Protein AF-A0A8U0LYK4-F1 (afdb_monomer_lite)

Structure (mmCIF, N/CA/C/O backbone):
data_AF-A0A8U0LYK4-F1
#
_entry.id   AF-A0A8U0LYK4-F1
#
loop_
_atom_site.group_PDB
_atom_site.id
_atom_site.type_symbol
_atom_site.label_atom_id
_atom_site.label_alt_id
_atom_site.label_comp_id
_atom_site.label_asym_id
_atom_site.label_entity_id
_atom_site.label_seq_id
_atom_site.pdbx_PDB_ins_code
_atom_site.Cartn_x
_atom_site.Cartn_y
_atom_site.Cartn_z
_atom_site.occupancy
_atom_site.B_iso_or_equiv
_atom_site.auth_seq_id
_atom_site.auth_comp_id
_atom_site.auth_asym_id
_atom_site.auth_atom_id
_atom_site.pdbx_PDB_model_num
ATOM 1 N N . MET A 1 1 ? 21.278 -31.471 -49.670 1.00 37.44 1 MET A N 1
ATOM 2 C CA . MET A 1 1 ? 22.026 -30.239 -49.343 1.00 37.44 1 MET A CA 1
ATOM 3 C C . MET A 1 1 ? 21.036 -29.183 -48.885 1.00 37.44 1 MET A C 1
ATOM 5 O O . MET A 1 1 ? 20.092 -28.926 -49.608 1.00 37.44 1 MET A O 1
ATOM 9 N N . LYS A 1 2 ? 21.301 -28.643 -47.689 1.00 38.19 2 LYS A N 1
ATOM 10 C CA . LYS A 1 2 ? 20.943 -27.323 -47.140 1.00 38.19 2 LYS A CA 1
ATOM 11 C C . LYS A 1 2 ? 19.471 -26.881 -47.081 1.00 38.19 2 LYS A C 1
ATOM 13 O O . LYS A 1 2 ? 18.884 -26.436 -48.057 1.00 38.19 2 LYS A O 1
ATOM 18 N N . SER A 1 3 ? 18.989 -26.903 -45.838 1.00 45.19 3 SER A N 1
ATOM 19 C CA . SER A 1 3 ? 18.037 -25.981 -45.219 1.00 45.19 3 SER A CA 1
ATOM 20 C C . SER A 1 3 ? 18.342 -24.504 -45.481 1.00 45.19 3 SER A C 1
ATOM 22 O O . SER A 1 3 ? 19.511 -24.125 -45.494 1.00 45.19 3 SER A O 1
ATOM 24 N N . THR A 1 4 ? 17.287 -23.691 -45.485 1.00 40.50 4 THR A N 1
ATOM 25 C CA . THR A 1 4 ? 17.259 -22.305 -44.974 1.00 40.50 4 THR A CA 1
ATOM 26 C C . THR A 1 4 ? 15.825 -22.025 -44.504 1.00 40.50 4 THR A C 1
ATOM 28 O O . THR A 1 4 ? 14.907 -22.003 -45.317 1.00 40.50 4 THR A O 1
ATOM 31 N N . THR A 1 5 ? 15.554 -22.199 -43.206 1.00 43.09 5 THR A N 1
ATOM 32 C CA . THR A 1 5 ? 15.453 -21.136 -42.175 1.00 43.09 5 THR A CA 1
ATOM 33 C C . THR A 1 5 ? 14.237 -20.232 -42.349 1.00 43.09 5 THR A C 1
ATOM 35 O O . THR A 1 5 ? 14.305 -19.184 -42.976 1.00 43.09 5 THR A O 1
ATOM 38 N N . SER A 1 6 ? 13.141 -20.651 -41.713 1.00 46.97 6 SER A N 1
ATOM 39 C CA . SER A 1 6 ? 12.005 -19.809 -41.352 1.00 46.97 6 SER A CA 1
ATOM 40 C C . SER A 1 6 ? 11.965 -19.740 -39.827 1.00 46.97 6 SER A C 1
ATOM 42 O O . SER A 1 6 ? 11.276 -20.526 -39.187 1.00 46.97 6 SER A O 1
ATOM 44 N N . THR A 1 7 ? 12.774 -18.859 -39.249 1.00 48.16 7 THR A N 1
ATOM 45 C CA . THR A 1 7 ? 12.745 -18.508 -37.821 1.00 48.16 7 THR A CA 1
ATOM 46 C C . THR A 1 7 ? 13.331 -17.111 -37.659 1.00 48.16 7 THR A C 1
ATOM 48 O O . THR A 1 7 ? 14.440 -16.958 -37.165 1.00 48.16 7 THR A O 1
ATOM 51 N N . ASP A 1 8 ? 12.569 -16.110 -38.088 1.00 44.31 8 ASP A N 1
ATOM 52 C CA . ASP A 1 8 ? 12.647 -14.748 -37.557 1.00 44.31 8 ASP A CA 1
ATOM 53 C C . ASP A 1 8 ? 11.283 -14.435 -36.927 1.00 44.31 8 ASP A C 1
ATOM 55 O O . ASP A 1 8 ? 10.411 -13.812 -37.521 1.00 44.31 8 ASP A O 1
ATOM 59 N N . LEU A 1 9 ? 11.067 -14.969 -35.722 1.00 45.59 9 LEU A N 1
ATOM 60 C CA . LEU A 1 9 ? 9.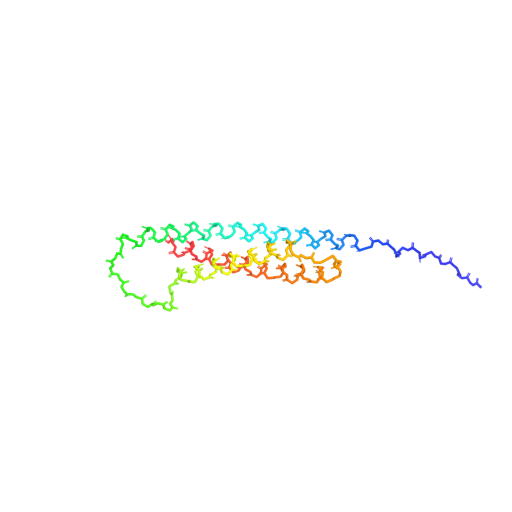987 -14.577 -34.807 1.00 45.59 9 LEU A CA 1
ATOM 61 C C . LEU A 1 9 ? 10.573 -14.369 -33.405 1.00 45.59 9 LEU A C 1
ATOM 63 O O . LEU A 1 9 ? 10.108 -14.925 -32.414 1.00 45.59 9 LEU A O 1
ATOM 67 N N . LEU A 1 10 ? 11.648 -13.587 -33.333 1.00 52.66 10 LEU A N 1
ATOM 68 C CA . LEU A 1 10 ? 12.179 -13.053 -32.084 1.00 52.66 10 LEU A CA 1
ATOM 69 C C . LEU A 1 10 ? 12.354 -11.543 -32.231 1.00 52.66 10 LEU A C 1
ATOM 71 O O . LEU A 1 10 ? 13.454 -11.023 -32.391 1.00 52.66 10 LEU A O 1
ATOM 75 N N . SER A 1 11 ? 11.243 -10.824 -32.172 1.00 47.22 11 SER A N 1
ATOM 76 C CA . SER A 1 11 ? 11.250 -9.434 -31.734 1.00 47.22 11 SER A CA 1
ATOM 77 C C . SER A 1 11 ? 9.873 -9.073 -31.216 1.00 47.22 11 SER A C 1
ATOM 79 O O . SER A 1 11 ? 8.876 -9.417 -31.837 1.00 47.22 11 SER A O 1
ATOM 81 N N . ASP A 1 12 ? 9.878 -8.372 -30.084 1.00 47.53 12 ASP A N 1
ATOM 82 C CA . ASP A 1 12 ? 8.756 -7.649 -29.472 1.00 47.53 12 ASP A CA 1
ATOM 83 C C . ASP A 1 12 ? 8.013 -8.283 -28.278 1.00 47.53 12 ASP A C 1
ATOM 85 O O . ASP A 1 12 ? 6.827 -8.067 -28.059 1.00 47.53 12 ASP A O 1
ATOM 89 N N . ASN A 1 13 ? 8.733 -9.016 -27.420 1.00 52.91 13 ASN A N 1
ATOM 90 C CA . ASN A 1 13 ? 8.191 -9.518 -26.143 1.00 52.91 13 ASN A CA 1
ATOM 91 C C . ASN A 1 13 ? 8.485 -8.598 -24.930 1.00 52.91 13 ASN A C 1
ATOM 93 O O . ASN A 1 13 ? 8.154 -8.931 -23.792 1.00 52.91 13 ASN A O 1
ATOM 97 N N . SER A 1 14 ? 9.136 -7.447 -25.138 1.00 55.84 14 SER A N 1
ATOM 98 C CA . SER A 1 14 ? 9.499 -6.504 -24.065 1.00 55.84 14 SER A CA 1
ATOM 99 C C . SER A 1 14 ? 8.357 -5.547 -23.697 1.00 55.84 14 SER A C 1
ATOM 101 O O . SER A 1 14 ? 8.200 -5.229 -22.517 1.00 55.84 14 SER A O 1
ATOM 103 N N . GLY A 1 15 ? 7.528 -5.141 -24.668 1.00 57.12 15 GLY A N 1
ATOM 104 C CA . GLY A 1 15 ? 6.374 -4.256 -24.447 1.00 57.12 15 GLY A CA 1
ATOM 105 C C . GLY A 1 15 ? 5.292 -4.892 -23.570 1.00 57.12 15 GLY A C 1
ATOM 106 O O . GLY A 1 15 ? 4.877 -4.305 -22.572 1.00 57.12 15 GLY A O 1
ATOM 107 N N . ILE A 1 16 ? 4.938 -6.149 -23.858 1.00 61.72 16 ILE A N 1
ATOM 108 C CA . ILE A 1 16 ? 3.949 -6.929 -23.090 1.00 61.72 16 ILE A CA 1
ATOM 109 C C . ILE A 1 16 ? 4.404 -7.109 -21.629 1.00 61.72 16 ILE A C 1
ATOM 111 O O . ILE A 1 16 ? 3.602 -7.042 -20.696 1.00 61.72 16 ILE A O 1
ATOM 115 N N . GLY A 1 17 ? 5.711 -7.292 -21.408 1.00 74.44 17 GLY A N 1
ATOM 116 C CA . GLY A 1 17 ? 6.285 -7.417 -20.069 1.00 74.44 17 GLY A CA 1
ATOM 117 C C . GLY A 1 17 ? 6.208 -6.123 -19.255 1.00 74.44 17 GLY A C 1
ATOM 118 O O . GLY A 1 17 ? 5.903 -6.170 -18.064 1.00 74.44 17 GLY A O 1
ATOM 119 N N . LEU A 1 18 ? 6.461 -4.970 -19.880 1.00 78.19 18 LEU A N 1
ATOM 120 C CA . LEU A 1 18 ? 6.397 -3.670 -19.211 1.00 78.19 18 LEU A CA 1
ATOM 121 C C . LEU A 1 18 ? 4.958 -3.285 -18.848 1.00 78.19 18 LEU A C 1
ATOM 123 O O . LEU A 1 18 ? 4.708 -2.883 -17.711 1.00 78.19 18 LEU A O 1
ATOM 127 N N . GLU A 1 19 ? 4.017 -3.458 -19.777 1.00 81.25 19 GLU A N 1
ATOM 128 C CA . GLU A 1 19 ? 2.596 -3.186 -19.536 1.00 81.25 19 GLU A CA 1
ATOM 129 C C . GLU A 1 19 ? 2.047 -4.032 -18.385 1.00 81.25 19 GLU A C 1
ATOM 131 O O . GLU A 1 19 ? 1.391 -3.505 -17.486 1.00 81.25 19 GLU A O 1
ATOM 136 N N . ALA A 1 20 ? 2.389 -5.324 -18.341 1.00 81.81 20 ALA A N 1
ATOM 137 C CA . ALA A 1 20 ? 1.991 -6.204 -17.247 1.00 81.81 20 ALA A CA 1
ATOM 138 C C . ALA A 1 20 ? 2.570 -5.759 -15.890 1.00 81.81 20 ALA A C 1
ATOM 140 O O . ALA A 1 20 ? 1.883 -5.822 -14.868 1.00 81.81 20 ALA A O 1
ATOM 141 N N . ILE A 1 21 ? 3.822 -5.287 -15.860 1.00 79.12 21 ILE A N 1
ATOM 142 C CA . ILE A 1 21 ? 4.456 -4.788 -14.631 1.00 79.12 21 ILE A CA 1
ATOM 143 C C . ILE A 1 21 ? 3.773 -3.502 -14.153 1.00 79.12 21 ILE A C 1
ATOM 145 O O . ILE A 1 21 ? 3.483 -3.385 -12.962 1.00 79.12 21 ILE A O 1
ATOM 149 N N . LEU A 1 22 ? 3.486 -2.566 -15.060 1.00 83.12 22 LEU A N 1
ATOM 150 C CA . LEU A 1 22 ? 2.801 -1.312 -14.737 1.00 83.12 22 LEU A CA 1
ATOM 151 C C . LEU A 1 22 ? 1.366 -1.554 -14.264 1.00 83.12 22 LEU A C 1
ATOM 153 O O . LEU A 1 22 ? 0.953 -0.986 -13.254 1.00 83.12 22 LEU A O 1
ATOM 157 N N . ALA A 1 23 ? 0.628 -2.437 -14.939 1.00 84.81 23 ALA A N 1
ATOM 158 C CA . ALA A 1 23 ? -0.726 -2.814 -14.548 1.00 84.81 23 ALA A CA 1
ATOM 159 C C . ALA A 1 23 ? -0.751 -3.446 -13.149 1.00 84.81 23 ALA A C 1
ATOM 161 O O . ALA A 1 23 ? -1.564 -3.065 -12.306 1.00 84.81 23 ALA A O 1
ATOM 162 N N . ASN A 1 24 ? 0.178 -4.366 -12.870 1.00 82.81 24 ASN A N 1
ATOM 163 C CA . ASN A 1 24 ? 0.287 -5.000 -11.559 1.00 82.81 24 ASN A CA 1
ATOM 164 C C . ASN A 1 24 ? 0.681 -3.987 -10.470 1.00 82.81 24 ASN A C 1
ATOM 166 O O . ASN A 1 24 ? 0.111 -3.998 -9.384 1.00 82.81 24 ASN A O 1
ATOM 170 N N . TRP A 1 25 ? 1.603 -3.067 -10.762 1.00 85.38 25 TRP A N 1
ATOM 171 C CA . TRP A 1 25 ? 1.953 -1.992 -9.835 1.00 85.38 25 TRP A CA 1
ATOM 172 C C . TRP A 1 25 ? 0.755 -1.084 -9.518 1.00 85.38 25 TRP A C 1
ATOM 174 O O . TRP A 1 25 ? 0.459 -0.856 -8.345 1.00 85.38 25 TRP A O 1
ATOM 184 N N . MET A 1 26 ? 0.021 -0.628 -10.539 1.00 87.62 26 MET A N 1
ATOM 185 C CA . MET A 1 26 ? -1.178 0.205 -10.374 1.00 87.62 26 MET A CA 1
ATOM 186 C C . MET A 1 26 ? -2.269 -0.499 -9.564 1.00 87.62 26 MET A C 1
ATOM 188 O O . MET A 1 26 ? -2.918 0.120 -8.715 1.00 87.62 26 MET A O 1
ATOM 192 N N . HIS A 1 27 ? -2.463 -1.795 -9.809 1.00 90.50 27 HIS A N 1
ATOM 193 C CA . HIS A 1 27 ? -3.415 -2.612 -9.068 1.00 90.50 27 HIS A CA 1
ATOM 194 C C . HIS A 1 27 ? -3.052 -2.699 -7.579 1.00 90.50 27 HIS A C 1
ATOM 196 O O . HIS A 1 27 ? -3.897 -2.450 -6.714 1.00 90.50 27 HIS A O 1
ATOM 202 N N . GLU A 1 28 ? -1.790 -2.999 -7.270 1.00 87.38 28 GLU A N 1
ATOM 203 C CA . GLU A 1 28 ? -1.318 -3.117 -5.889 1.00 87.38 28 GLU A CA 1
ATOM 204 C C . GLU A 1 28 ? -1.319 -1.765 -5.162 1.00 87.38 28 GLU A C 1
ATOM 206 O O . GLU A 1 28 ? -1.648 -1.709 -3.977 1.00 87.38 28 GLU A O 1
ATOM 211 N N . LEU A 1 29 ? -1.017 -0.666 -5.862 1.00 85.19 29 LEU A N 1
ATOM 212 C CA . LEU A 1 29 ? -1.065 0.689 -5.306 1.00 85.19 29 LEU A CA 1
ATOM 213 C C . LEU A 1 29 ? -2.498 1.107 -4.961 1.00 85.19 29 LEU A C 1
ATOM 215 O O . LEU A 1 29 ? -2.756 1.617 -3.871 1.00 85.19 29 LEU A O 1
ATOM 219 N N . THR A 1 30 ? -3.438 0.845 -5.871 1.00 89.69 30 THR A N 1
ATOM 220 C CA . THR A 1 30 ? -4.863 1.134 -5.660 1.00 89.69 30 THR A CA 1
ATOM 221 C C . THR A 1 30 ? -5.411 0.323 -4.488 1.00 89.69 30 THR A C 1
ATOM 223 O O . THR A 1 30 ? -6.078 0.871 -3.609 1.00 89.69 30 THR A O 1
ATOM 226 N N . SER A 1 31 ? -5.067 -0.966 -4.430 1.00 87.00 31 SER A N 1
ATOM 227 C CA . SER A 1 31 ? -5.426 -1.849 -3.318 1.00 87.00 31 SER A CA 1
ATOM 228 C C . SER A 1 31 ? -4.837 -1.353 -1.994 1.00 87.00 31 SER A C 1
ATOM 230 O O . SER A 1 31 ? -5.527 -1.356 -0.974 1.00 87.00 31 SER A O 1
ATOM 232 N N . LEU A 1 32 ? -3.596 -0.847 -2.005 1.00 83.25 32 LEU A N 1
ATOM 233 C CA . LEU A 1 32 ? -2.958 -0.284 -0.812 1.00 83.25 32 LEU A CA 1
ATOM 234 C C . LEU A 1 32 ? -3.727 0.929 -0.296 1.00 83.25 32 LEU A C 1
ATOM 236 O O . LEU A 1 32 ? -4.004 1.015 0.899 1.00 83.25 32 LEU A O 1
ATOM 240 N N . HIS A 1 33 ? -4.106 1.839 -1.191 1.00 86.00 33 HIS A N 1
ATOM 241 C CA . HIS A 1 33 ? -4.892 3.011 -0.829 1.00 86.00 33 HIS A CA 1
ATOM 242 C C . HIS A 1 33 ? -6.252 2.619 -0.228 1.00 86.00 33 HIS A C 1
ATOM 244 O O . HIS A 1 33 ? -6.612 3.105 0.841 1.00 86.00 33 HIS A O 1
ATOM 250 N N . GLN A 1 34 ? -6.974 1.683 -0.854 1.00 89.62 34 GLN A N 1
ATOM 251 C CA . GLN A 1 34 ? -8.263 1.192 -0.349 1.00 89.62 34 GLN A CA 1
ATOM 252 C C . GLN A 1 34 ? -8.143 0.580 1.051 1.00 89.62 34 GLN A C 1
ATOM 254 O O . GLN A 1 34 ? -8.886 0.946 1.963 1.00 89.62 34 GLN A O 1
ATOM 259 N N . HIS A 1 35 ? -7.175 -0.318 1.246 1.00 86.69 35 HIS A N 1
ATOM 260 C CA . HIS A 1 35 ? -6.925 -0.938 2.543 1.00 86.69 35 HIS A CA 1
ATOM 261 C C . HIS A 1 35 ? -6.522 0.089 3.608 1.00 86.69 35 HIS A C 1
ATOM 263 O O . HIS A 1 35 ? -6.955 -0.016 4.755 1.00 86.69 35 HIS A O 1
ATOM 269 N N . TYR A 1 36 ? -5.724 1.095 3.241 1.00 86.06 36 TYR A N 1
ATOM 270 C CA . TYR A 1 36 ? -5.334 2.177 4.140 1.00 86.06 36 TYR A CA 1
ATOM 271 C C . TYR A 1 36 ? -6.551 2.993 4.593 1.00 86.06 36 TYR A C 1
ATOM 273 O O . TYR A 1 36 ? -6.711 3.236 5.793 1.00 86.06 36 TYR A O 1
ATOM 281 N N . THR A 1 37 ? -7.435 3.375 3.667 1.00 87.06 37 THR A N 1
ATOM 282 C CA . THR A 1 37 ? -8.677 4.093 3.989 1.00 87.06 37 THR A CA 1
ATOM 283 C C . THR A 1 37 ? -9.557 3.267 4.923 1.00 87.06 37 THR A C 1
ATOM 285 O O . THR A 1 37 ? -9.972 3.761 5.970 1.00 87.06 37 THR A O 1
ATOM 288 N N . HIS A 1 38 ? -9.757 1.982 4.621 1.00 86.25 38 HIS A N 1
ATOM 289 C CA . HIS A 1 38 ? -10.574 1.094 5.454 1.00 86.25 38 HIS A CA 1
ATOM 290 C C . HIS A 1 38 ? -9.987 0.932 6.862 1.00 86.25 38 HIS A C 1
ATOM 292 O O . HIS A 1 3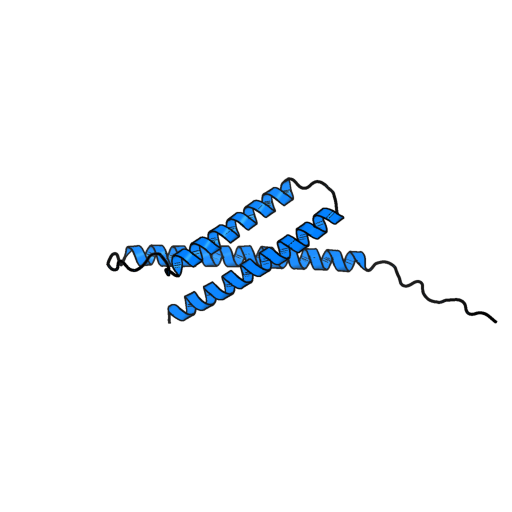8 ? -10.708 1.042 7.855 1.00 86.25 38 HIS A O 1
ATOM 298 N N . LEU A 1 39 ? -8.674 0.704 6.976 1.00 84.50 39 LEU A N 1
ATOM 299 C CA . LEU A 1 39 ? -7.995 0.626 8.273 1.00 84.50 39 LEU A CA 1
ATOM 300 C C . LEU A 1 39 ? -8.162 1.922 9.068 1.00 84.50 39 LEU A C 1
ATOM 302 O O . LEU A 1 39 ? -8.454 1.865 10.260 1.0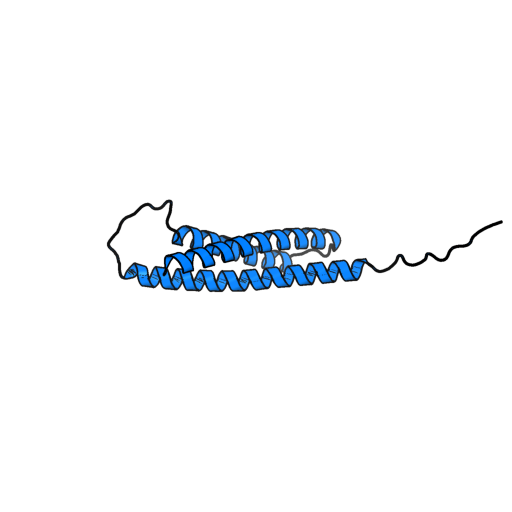0 84.50 39 LEU A O 1
ATOM 306 N N . THR A 1 40 ? -8.031 3.071 8.406 1.00 84.94 40 THR A N 1
ATOM 307 C CA . THR A 1 40 ? -8.223 4.389 9.023 1.00 84.94 40 THR A CA 1
ATOM 308 C C . THR A 1 40 ? -9.626 4.517 9.611 1.00 84.94 40 THR A C 1
ATOM 310 O O . THR A 1 40 ? -9.768 4.838 10.788 1.00 84.94 40 THR A O 1
ATOM 313 N N . GLU A 1 41 ? -10.662 4.186 8.840 1.00 86.50 41 GLU A N 1
ATOM 314 C CA . GLU A 1 41 ? -12.048 4.230 9.313 1.00 86.50 41 GLU A CA 1
ATOM 315 C C . GLU A 1 41 ? -12.304 3.283 10.491 1.00 86.50 41 GLU A C 1
ATOM 317 O O . GLU A 1 41 ? -12.991 3.652 11.444 1.00 86.50 41 GLU A O 1
ATOM 322 N N . GLN A 1 42 ? -11.761 2.064 10.444 1.00 82.19 42 GLN A N 1
ATOM 323 C CA . GLN A 1 42 ? -11.913 1.076 11.517 1.00 82.19 42 GLN A CA 1
ATOM 324 C C . GLN A 1 42 ? -11.237 1.529 12.808 1.00 82.19 42 GLN A C 1
ATOM 326 O O . GLN A 1 42 ? -11.825 1.415 13.884 1.00 82.19 42 GLN A O 1
ATOM 331 N N . ILE A 1 43 ? -10.026 2.078 12.704 1.00 81.31 43 ILE A N 1
ATOM 332 C CA . ILE A 1 43 ? -9.312 2.654 13.843 1.00 81.31 43 ILE A CA 1
ATOM 333 C C . ILE A 1 43 ? -10.130 3.811 14.419 1.00 81.31 43 ILE A C 1
ATOM 335 O O . ILE A 1 43 ? -10.420 3.798 15.610 1.00 81.31 43 ILE A O 1
ATOM 339 N N . SER A 1 44 ? -10.588 4.756 13.592 1.00 81.44 44 SER A N 1
ATOM 340 C CA . SER A 1 44 ? -11.401 5.888 14.051 1.00 81.44 44 SER A CA 1
ATOM 341 C C . SER A 1 44 ? -12.694 5.447 14.744 1.00 81.44 44 SER A C 1
ATOM 343 O O . SER A 1 44 ? -13.009 5.950 15.821 1.00 81.44 44 SER A O 1
ATOM 345 N N . LYS A 1 45 ? -13.423 4.472 14.183 1.00 80.31 45 LYS A N 1
ATOM 346 C CA . LYS A 1 45 ? -14.640 3.911 14.799 1.00 80.31 45 LYS A CA 1
ATOM 347 C C . LYS A 1 45 ? -14.352 3.296 16.170 1.00 80.31 45 LYS A C 1
ATOM 349 O O . LYS A 1 45 ? -15.102 3.539 17.115 1.00 80.31 45 LYS A O 1
ATOM 354 N N . ARG A 1 46 ? -13.264 2.528 16.295 1.00 73.44 46 ARG A N 1
ATOM 355 C CA . ARG A 1 46 ? -12.877 1.874 17.554 1.00 73.44 46 ARG A CA 1
ATOM 356 C C . ARG A 1 46 ? -12.397 2.872 18.598 1.00 73.44 46 ARG A C 1
ATOM 358 O O . ARG A 1 46 ? -12.881 2.806 19.717 1.00 73.44 46 ARG A O 1
ATOM 365 N N . THR A 1 47 ? -11.551 3.834 18.237 1.00 71.44 47 THR A N 1
ATOM 366 C CA . THR A 1 47 ? -11.105 4.896 19.154 1.00 71.44 47 THR A CA 1
ATOM 367 C C . THR A 1 47 ? -12.290 5.700 19.692 1.00 71.44 47 THR A C 1
ATOM 369 O O . THR A 1 47 ? -12.390 5.917 20.897 1.00 71.44 47 THR A O 1
ATOM 372 N N . ASN A 1 48 ? -13.244 6.058 18.827 1.00 64.75 48 ASN A N 1
ATOM 373 C CA . ASN A 1 48 ? -14.453 6.773 19.243 1.00 64.75 48 ASN A CA 1
ATOM 374 C C . ASN A 1 48 ? -15.359 5.930 20.153 1.00 64.75 48 ASN A C 1
ATOM 376 O O . ASN A 1 48 ? -16.024 6.486 21.018 1.00 64.75 48 ASN A O 1
ATOM 380 N N . SER A 1 49 ? -15.378 4.604 19.982 1.00 60.81 49 SER A N 1
ATOM 381 C CA . SER A 1 49 ? -16.157 3.685 20.828 1.00 60.81 49 SER A CA 1
ATOM 382 C C . SER A 1 49 ? -15.465 3.394 22.166 1.00 60.81 49 SER A C 1
ATOM 384 O O . SER A 1 49 ? -16.126 3.204 23.181 1.00 60.81 49 SER A O 1
ATOM 386 N N . GLN A 1 50 ? -14.131 3.380 22.185 1.00 55.06 50 GLN A N 1
ATOM 387 C CA . GLN A 1 50 ? -13.323 3.068 23.363 1.00 55.06 50 GLN A CA 1
ATOM 388 C C . GLN A 1 50 ? -13.249 4.250 24.345 1.00 55.06 50 GLN A C 1
ATOM 390 O O . GLN A 1 50 ? -13.188 4.021 25.548 1.00 55.06 50 GLN A O 1
ATOM 395 N N . CYS A 1 51 ? -13.402 5.495 23.868 1.00 51.06 51 CYS A N 1
ATOM 396 C CA . CYS A 1 51 ? -13.633 6.673 24.722 1.00 51.06 51 CYS A CA 1
ATOM 397 C C . CYS A 1 51 ? -14.913 6.589 25.582 1.00 51.06 51 CYS A C 1
ATOM 399 O O . CYS A 1 51 ? -15.054 7.368 26.517 1.00 51.06 51 CYS A O 1
ATOM 401 N N . PHE A 1 52 ? -15.847 5.672 25.295 1.00 47.59 52 PHE A N 1
ATOM 402 C CA . PHE A 1 52 ? -17.042 5.458 26.126 1.00 47.59 52 PHE A CA 1
ATOM 403 C C . PHE A 1 52 ? -16.859 4.385 27.213 1.00 47.59 52 PHE A C 1
ATOM 405 O O . PHE A 1 52 ? -17.707 4.270 28.093 1.00 47.59 52 PHE A O 1
ATOM 412 N N . PHE A 1 53 ? -15.764 3.620 27.179 1.00 45.62 53 PHE A N 1
ATOM 413 C CA . PHE A 1 53 ? -15.472 2.529 28.113 1.00 45.62 53 PHE A CA 1
ATOM 414 C C . PHE A 1 53 ? -14.090 2.732 28.758 1.00 45.62 53 PHE A C 1
ATOM 416 O O . PHE A 1 53 ? -13.197 1.891 28.655 1.00 45.62 53 PHE A O 1
ATOM 423 N N . GLU A 1 54 ? -13.891 3.865 29.433 1.00 45.97 54 GLU A N 1
ATOM 424 C CA . GLU A 1 54 ? -12.766 4.042 30.360 1.00 45.97 54 GLU A CA 1
ATOM 425 C C . GLU A 1 54 ? -13.002 3.167 31.600 1.00 45.97 54 GLU A C 1
ATOM 427 O O . GLU A 1 54 ? -13.615 3.591 32.577 1.00 45.97 54 GLU A O 1
ATOM 432 N N . GLY A 1 55 ? -12.572 1.904 31.544 1.00 46.00 55 GLY A N 1
ATOM 433 C CA . GLY A 1 55 ? -12.759 0.976 32.662 1.00 46.00 55 GLY A CA 1
ATOM 434 C C . GLY A 1 55 ? -11.812 -0.218 32.744 1.00 46.00 55 GLY A C 1
ATOM 435 O O . GLY A 1 55 ? -11.640 -0.739 33.840 1.00 46.00 55 GLY A O 1
ATOM 436 N N . GLU A 1 56 ? -11.145 -0.645 31.666 1.00 43.97 56 GLU A N 1
ATOM 437 C CA . GLU A 1 56 ? -10.268 -1.825 31.732 1.00 43.97 56 GLU A CA 1
ATOM 438 C C . GLU A 1 56 ? -8.861 -1.569 31.180 1.00 43.97 56 GLU A C 1
ATOM 440 O O . GLU A 1 56 ? -8.583 -1.588 29.982 1.00 43.97 56 GLU A O 1
ATOM 445 N N . LEU A 1 57 ? -7.955 -1.357 32.136 1.00 57.00 57 LEU A N 1
ATOM 446 C CA . LEU A 1 57 ? -6.519 -1.583 32.039 1.00 57.00 57 LEU A CA 1
ATOM 447 C C . LEU A 1 57 ? -6.246 -3.043 31.638 1.00 57.00 57 LEU A C 1
ATOM 449 O O . LEU A 1 57 ? -6.473 -3.953 32.432 1.00 57.00 57 LEU A O 1
ATOM 453 N N . GLY A 1 58 ? -5.688 -3.274 30.448 1.00 44.34 58 GLY A N 1
ATOM 454 C CA . GLY A 1 58 ? -5.284 -4.616 30.023 1.00 44.34 58 GLY A CA 1
ATOM 455 C C . GLY A 1 58 ? -4.213 -4.613 28.935 1.00 44.34 58 GLY A C 1
ATOM 456 O O . GLY A 1 58 ? -4.527 -4.476 27.762 1.00 44.34 58 GLY A O 1
ATOM 457 N N . TYR A 1 59 ? -2.952 -4.769 29.354 1.00 42.56 59 TYR A N 1
ATOM 458 C CA . TYR A 1 59 ? -1.772 -5.198 28.581 1.00 42.56 59 TYR A CA 1
ATOM 459 C C . TYR A 1 59 ? -1.555 -4.597 27.171 1.00 42.56 59 TYR A C 1
ATOM 461 O O . TYR A 1 59 ? -2.096 -5.031 26.157 1.00 42.56 59 TYR A O 1
ATOM 469 N N . ILE A 1 60 ? -0.610 -3.655 27.111 1.00 47.28 60 ILE A N 1
ATOM 470 C CA . ILE A 1 60 ? -0.179 -2.884 25.930 1.00 47.28 60 ILE A CA 1
ATOM 471 C C . ILE A 1 60 ? 0.400 -3.748 24.785 1.00 47.28 60 ILE A C 1
ATOM 473 O O . ILE A 1 60 ? 0.486 -3.275 23.653 1.00 47.28 60 ILE A O 1
ATOM 477 N N . ASP A 1 61 ? 0.724 -5.021 25.020 1.00 44.78 61 ASP A N 1
ATOM 478 C CA . ASP A 1 61 ? 1.496 -5.834 24.066 1.00 44.78 61 ASP A CA 1
ATOM 479 C C . ASP A 1 61 ? 0.652 -6.716 23.117 1.00 44.78 61 ASP A C 1
ATOM 481 O O . ASP A 1 61 ? 1.179 -7.333 22.195 1.00 44.78 61 ASP A O 1
ATOM 485 N N . GLN A 1 62 ? -0.677 -6.766 23.290 1.00 52.50 62 GLN A N 1
ATOM 486 C CA . GLN A 1 62 ? -1.572 -7.571 22.436 1.00 52.50 62 GLN A CA 1
ATOM 487 C C . GLN A 1 62 ? -2.792 -6.814 21.909 1.00 52.50 62 GLN A C 1
ATOM 489 O O . GLN A 1 62 ? -3.713 -7.433 21.379 1.00 52.50 62 GLN A O 1
ATOM 494 N N . ASN A 1 63 ? -2.826 -5.483 22.015 1.00 63.78 63 ASN A N 1
ATOM 495 C CA . ASN A 1 63 ? -3.997 -4.741 21.566 1.00 63.78 63 ASN A CA 1
ATOM 496 C C . ASN A 1 63 ? -4.144 -4.857 20.029 1.00 63.78 63 ASN A C 1
ATOM 498 O O . ASN A 1 63 ? -3.304 -4.343 19.284 1.00 63.78 63 ASN A O 1
ATOM 502 N N . PRO A 1 64 ? -5.207 -5.492 19.501 1.00 66.69 64 PRO A N 1
ATOM 503 C CA . PRO A 1 64 ? -5.420 -5.582 18.059 1.00 66.69 64 PRO A CA 1
ATOM 504 C C . PRO A 1 64 ? -5.471 -4.195 17.398 1.00 66.69 64 PRO A C 1
ATOM 506 O O . PRO A 1 64 ? -5.081 -4.061 16.240 1.00 66.69 64 PRO A O 1
ATOM 509 N N . LEU A 1 65 ? -5.859 -3.147 18.136 1.00 73.88 65 LEU A N 1
ATOM 510 C CA . LEU A 1 65 ? -5.831 -1.768 17.657 1.00 73.88 65 LEU A CA 1
ATOM 511 C C . LEU A 1 65 ? -4.405 -1.239 17.440 1.00 73.88 65 LEU A C 1
ATOM 513 O O . LEU A 1 65 ? -4.157 -0.616 16.411 1.00 73.88 65 LEU A O 1
ATOM 517 N N . SER A 1 66 ? -3.450 -1.517 18.339 1.00 72.88 66 SER A N 1
ATOM 518 C CA . SER A 1 66 ? -2.060 -1.050 18.178 1.00 72.88 66 SER A CA 1
ATOM 519 C C . SER A 1 66 ? -1.404 -1.678 16.947 1.00 72.88 66 SER A C 1
ATOM 521 O O . SER A 1 66 ? -0.709 -1.001 16.188 1.00 72.88 66 SER A O 1
ATOM 523 N N . ASN A 1 67 ? -1.721 -2.945 16.670 1.00 75.88 67 ASN A N 1
ATOM 524 C CA . ASN A 1 67 ? -1.298 -3.631 15.456 1.00 75.88 67 ASN A CA 1
ATOM 525 C C . ASN A 1 67 ? -1.912 -3.014 14.188 1.00 75.88 67 ASN A C 1
ATOM 527 O O . ASN A 1 67 ? -1.211 -2.856 13.186 1.00 75.88 67 ASN A O 1
ATOM 531 N N . LEU A 1 68 ? -3.199 -2.653 14.201 1.00 79.88 68 LEU A N 1
ATOM 532 C CA . LEU A 1 68 ? -3.843 -1.974 13.068 1.00 79.88 68 LEU A CA 1
ATOM 533 C C . LEU A 1 68 ? -3.226 -0.591 12.820 1.00 79.88 68 LEU A C 1
ATOM 535 O O . LEU A 1 68 ? -2.901 -0.277 11.677 1.00 79.88 68 LEU A O 1
ATOM 539 N N . VAL A 1 69 ? -2.978 0.185 13.878 1.00 79.38 69 VAL A N 1
ATOM 540 C CA . VAL A 1 69 ? -2.314 1.498 13.803 1.00 79.38 69 VAL A CA 1
ATOM 541 C C . VAL A 1 69 ? -0.896 1.366 13.243 1.00 79.38 69 VAL A C 1
ATOM 543 O O . VAL A 1 69 ? -0.525 2.081 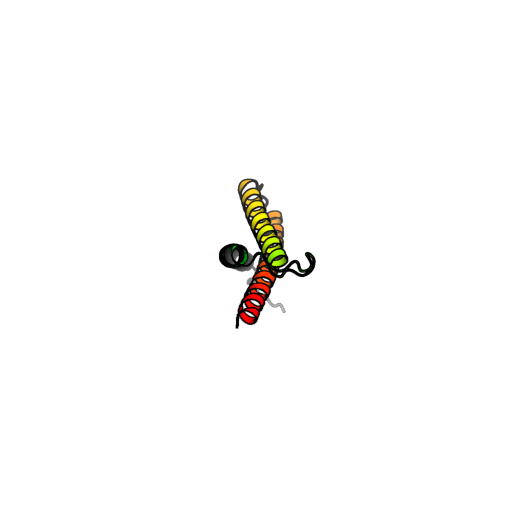12.315 1.00 79.38 69 VAL A O 1
ATOM 546 N N . ALA A 1 70 ? -0.105 0.406 13.729 1.00 82.56 70 ALA A N 1
ATOM 547 C CA . ALA A 1 70 ? 1.241 0.165 13.210 1.00 82.56 70 ALA A CA 1
ATOM 548 C C . ALA A 1 70 ? 1.233 -0.216 11.718 1.00 82.56 70 ALA A C 1
ATOM 550 O O . ALA A 1 70 ? 2.113 0.205 10.964 1.00 82.56 70 ALA A O 1
ATOM 551 N N . LEU A 1 71 ? 0.239 -0.993 11.271 1.00 84.31 71 LEU A N 1
ATOM 552 C CA . LEU A 1 71 ? 0.083 -1.320 9.854 1.00 84.31 71 LEU A CA 1
ATOM 553 C C . LEU A 1 71 ? -0.313 -0.095 9.027 1.00 84.31 71 LEU A C 1
ATOM 555 O O . LEU A 1 71 ? 0.296 0.144 7.986 1.00 84.31 71 LEU A O 1
ATOM 559 N N . GLN A 1 72 ? -1.267 0.702 9.507 1.00 85.38 72 GLN A N 1
ATOM 560 C CA . GLN A 1 72 ? -1.682 1.949 8.865 1.00 85.38 72 GLN A CA 1
ATOM 561 C C . GLN A 1 72 ? -0.487 2.898 8.674 1.00 85.38 72 GLN A C 1
ATOM 563 O O . GLN A 1 72 ? -0.299 3.427 7.580 1.00 85.38 72 GLN A O 1
ATOM 568 N N . ILE A 1 73 ? 0.362 3.058 9.697 1.00 84.81 73 ILE A N 1
ATOM 569 C CA . ILE A 1 73 ? 1.583 3.875 9.618 1.00 84.81 73 ILE A CA 1
ATOM 570 C C . ILE A 1 73 ? 2.520 3.342 8.530 1.00 84.81 73 ILE A C 1
ATOM 572 O O . ILE A 1 73 ? 2.952 4.109 7.674 1.00 84.81 73 ILE A O 1
ATOM 576 N N . ARG A 1 74 ? 2.793 2.030 8.502 1.00 85.25 74 ARG A N 1
ATOM 577 C CA . ARG A 1 74 ? 3.659 1.422 7.473 1.00 85.25 74 ARG A CA 1
ATOM 578 C C . ARG A 1 74 ? 3.116 1.628 6.059 1.00 85.25 74 ARG A C 1
ATOM 580 O O . ARG A 1 74 ? 3.894 1.905 5.149 1.00 85.25 74 ARG A O 1
ATOM 587 N N . MET A 1 75 ? 1.802 1.510 5.872 1.00 82.69 75 MET A N 1
ATOM 588 C CA . MET A 1 75 ? 1.157 1.757 4.579 1.00 82.69 75 MET A CA 1
ATOM 589 C C . MET A 1 75 ? 1.270 3.227 4.168 1.00 82.69 75 MET A C 1
ATOM 591 O O . MET A 1 75 ? 1.635 3.501 3.026 1.00 82.69 75 MET A O 1
ATOM 595 N N . ARG A 1 76 ? 1.052 4.167 5.099 1.00 86.69 76 ARG A N 1
ATOM 596 C CA . ARG A 1 76 ? 1.211 5.608 4.847 1.00 86.69 76 ARG A CA 1
ATOM 597 C C . ARG A 1 76 ? 2.642 5.961 4.452 1.00 86.69 76 ARG A C 1
ATOM 599 O O . ARG A 1 76 ? 2.850 6.550 3.400 1.00 86.69 76 ARG A O 1
ATOM 606 N N . THR A 1 77 ? 3.624 5.528 5.242 1.00 87.81 77 THR A N 1
ATOM 607 C CA . THR A 1 77 ? 5.046 5.754 4.948 1.00 87.81 77 THR A CA 1
ATOM 608 C C . THR A 1 77 ? 5.428 5.177 3.591 1.00 87.81 77 THR A C 1
ATOM 610 O O . THR A 1 77 ? 6.213 5.781 2.864 1.00 87.81 77 THR A O 1
ATOM 613 N N . LYS A 1 78 ? 4.860 4.024 3.207 1.00 85.94 78 LYS A N 1
ATOM 614 C CA . LYS A 1 78 ? 5.143 3.449 1.894 1.00 85.94 78 LYS A CA 1
ATOM 615 C C . LYS A 1 78 ? 4.565 4.281 0.749 1.00 85.94 78 LYS A C 1
ATOM 617 O O . LYS A 1 78 ? 5.243 4.428 -0.263 1.00 85.94 78 LYS A O 1
ATOM 622 N N . LEU A 1 79 ? 3.360 4.832 0.903 1.00 83.06 79 LEU A N 1
ATOM 623 C CA . LEU A 1 79 ? 2.767 5.750 -0.077 1.00 83.06 79 LEU A CA 1
ATOM 624 C C . LEU A 1 79 ? 3.590 7.035 -0.213 1.00 83.06 79 LEU A C 1
ATOM 626 O O . LEU A 1 79 ? 3.904 7.433 -1.330 1.00 83.06 79 LEU A O 1
ATOM 630 N N . GLU A 1 80 ? 3.981 7.635 0.913 1.00 85.88 80 GLU A N 1
ATOM 631 C CA . GLU A 1 80 ? 4.829 8.835 0.949 1.00 85.88 80 GLU A CA 1
ATOM 632 C C . GLU A 1 80 ? 6.170 8.580 0.243 1.00 85.88 80 GLU A C 1
ATOM 634 O O . GLU A 1 80 ? 6.562 9.348 -0.632 1.00 85.88 80 GLU A O 1
ATOM 639 N N . GLN A 1 81 ? 6.828 7.453 0.543 1.00 85.06 81 GLN A N 1
ATOM 640 C CA . GLN A 1 81 ? 8.075 7.061 -0.115 1.00 85.06 81 GLN A CA 1
ATOM 641 C C . GLN A 1 81 ? 7.904 6.942 -1.635 1.00 85.06 81 GLN A C 1
ATOM 643 O O . GLN A 1 81 ? 8.732 7.456 -2.383 1.00 85.06 81 GLN A O 1
ATOM 648 N N . LEU A 1 82 ? 6.843 6.269 -2.093 1.00 82.00 82 LEU A N 1
ATOM 649 C CA . LEU A 1 82 ? 6.590 6.091 -3.523 1.00 82.00 82 LEU A CA 1
ATOM 650 C C . LEU A 1 82 ? 6.335 7.424 -4.224 1.00 82.00 82 LEU A C 1
ATOM 652 O O . LEU A 1 82 ? 6.820 7.616 -5.334 1.00 82.00 82 LEU A O 1
ATOM 656 N N . LEU A 1 83 ? 5.609 8.343 -3.581 1.00 81.88 83 LEU A N 1
ATOM 657 C CA . LEU A 1 83 ? 5.367 9.682 -4.113 1.00 81.88 83 LEU A CA 1
ATOM 658 C C . LEU A 1 83 ? 6.693 10.423 -4.336 1.00 81.88 83 LEU A C 1
ATOM 660 O O . LEU A 1 83 ? 6.976 10.861 -5.448 1.00 81.88 83 LEU A O 1
ATOM 664 N N . THR A 1 84 ? 7.546 10.467 -3.310 1.00 83.94 84 THR A N 1
ATOM 665 C CA . THR A 1 84 ? 8.857 11.125 -3.387 1.00 83.94 84 THR A CA 1
ATOM 666 C C . THR A 1 84 ? 9.771 10.473 -4.428 1.00 83.94 84 THR A C 1
ATOM 668 O O . THR A 1 84 ? 10.475 11.159 -5.166 1.00 83.94 84 THR A O 1
ATOM 671 N N . GLU A 1 85 ? 9.768 9.142 -4.522 1.00 81.12 85 GLU A N 1
ATOM 672 C CA . GLU A 1 85 ? 10.585 8.410 -5.496 1.00 81.12 85 GLU A CA 1
ATOM 673 C C . GLU A 1 85 ? 10.103 8.608 -6.942 1.00 81.12 85 GLU A C 1
ATOM 675 O O . GLU A 1 85 ? 10.930 8.592 -7.857 1.00 81.12 85 GLU A O 1
ATOM 680 N N . MET A 1 86 ? 8.801 8.821 -7.161 1.00 74.31 86 MET A N 1
ATOM 681 C CA . MET A 1 86 ? 8.253 9.188 -8.472 1.00 74.31 86 MET A CA 1
ATOM 682 C C . MET A 1 86 ? 8.616 10.624 -8.861 1.00 74.31 86 MET A C 1
ATOM 684 O O . MET A 1 86 ? 8.965 10.865 -10.013 1.00 74.31 86 MET A O 1
ATOM 688 N N . GLU A 1 87 ? 8.583 11.561 -7.913 1.00 77.88 87 GLU A N 1
ATOM 689 C CA . GLU A 1 87 ? 8.925 12.971 -8.149 1.00 77.88 87 GLU A CA 1
ATOM 690 C C . GLU A 1 87 ? 10.424 13.186 -8.419 1.00 77.88 87 GLU A C 1
ATOM 692 O O . GLU A 1 87 ? 10.794 14.060 -9.200 1.00 77.88 87 GLU A O 1
ATOM 697 N N . GLY A 1 88 ? 11.294 12.384 -7.792 1.00 68.75 88 GLY A N 1
ATOM 698 C CA . GLY A 1 88 ? 12.752 12.539 -7.853 1.00 68.75 88 GLY A CA 1
ATOM 699 C C . GLY A 1 88 ? 13.503 11.545 -8.747 1.00 68.75 88 GLY A C 1
ATOM 700 O O . GLY A 1 88 ? 14.732 11.491 -8.679 1.00 68.75 88 GLY A O 1
ATOM 701 N N . SER A 1 89 ? 12.821 10.703 -9.531 1.00 71.12 89 SER A N 1
ATOM 702 C CA . SER A 1 89 ? 13.510 9.643 -10.284 1.00 71.12 89 SER A CA 1
ATOM 703 C C . SER A 1 89 ? 14.296 10.167 -11.487 1.00 71.12 89 SER A C 1
ATOM 705 O O . SER A 1 89 ? 13.737 10.698 -12.443 1.00 71.12 89 SER A O 1
ATOM 707 N N . GLU A 1 90 ? 15.605 9.902 -11.486 1.00 68.06 90 GLU A N 1
ATOM 708 C CA . GLU A 1 90 ? 16.440 9.959 -12.687 1.00 68.06 90 GLU A CA 1
ATOM 709 C C . GLU A 1 90 ? 15.923 8.981 -13.758 1.00 68.06 90 GLU A C 1
ATOM 711 O O . GLU A 1 90 ? 15.445 7.876 -13.463 1.00 68.06 90 GLU A O 1
ATOM 716 N N . ILE A 1 91 ? 16.050 9.370 -15.029 1.00 68.56 91 ILE A N 1
ATOM 717 C CA . ILE A 1 91 ? 15.571 8.590 -16.175 1.00 68.56 91 ILE A CA 1
ATOM 718 C C . ILE A 1 91 ? 16.573 7.461 -16.471 1.00 68.56 91 ILE A C 1
ATOM 720 O O . ILE A 1 91 ? 17.384 7.543 -17.388 1.00 68.56 91 ILE A O 1
ATOM 724 N N . ASN A 1 92 ? 16.534 6.394 -15.668 1.00 78.50 92 ASN A N 1
ATOM 725 C CA . ASN A 1 92 ? 17.193 5.124 -15.970 1.00 78.50 92 ASN A CA 1
ATOM 726 C C . ASN A 1 92 ? 16.143 3.995 -16.004 1.00 78.50 92 ASN A C 1
ATOM 728 O O . ASN A 1 92 ? 15.701 3.542 -14.943 1.00 78.50 92 ASN A O 1
ATOM 732 N N . PRO A 1 93 ? 15.725 3.537 -17.197 1.00 72.62 93 PRO A N 1
ATOM 733 C CA . PRO A 1 93 ? 14.591 2.626 -17.348 1.00 72.62 93 PRO A CA 1
ATOM 734 C C . PRO A 1 93 ? 14.815 1.260 -16.683 1.00 72.62 93 PRO A C 1
ATOM 736 O O . PRO A 1 93 ? 13.912 0.765 -16.010 1.00 72.62 93 PRO A O 1
ATOM 739 N N . ASP A 1 94 ? 16.017 0.685 -16.774 1.00 74.56 94 ASP A N 1
ATOM 740 C CA . ASP A 1 94 ? 16.317 -0.630 -16.190 1.00 74.56 94 ASP A CA 1
ATOM 741 C C . ASP A 1 94 ? 16.310 -0.587 -14.658 1.00 74.56 94 ASP A C 1
ATOM 743 O O . ASP A 1 94 ? 15.712 -1.437 -13.988 1.00 74.56 94 ASP A O 1
ATOM 747 N N . ARG A 1 95 ? 16.924 0.453 -14.079 1.00 78.25 95 ARG A N 1
ATOM 748 C CA . ARG A 1 95 ? 16.925 0.668 -12.627 1.00 78.25 95 ARG A CA 1
ATOM 749 C C . ARG A 1 95 ? 15.514 0.939 -12.108 1.00 78.25 95 ARG A C 1
ATOM 751 O O . ARG A 1 95 ? 15.151 0.434 -11.043 1.00 78.25 95 ARG A O 1
ATOM 758 N N . ASN A 1 96 ? 14.717 1.695 -12.858 1.00 78.94 96 ASN A N 1
ATOM 759 C CA . ASN A 1 96 ? 13.341 2.016 -12.494 1.00 78.94 96 ASN A CA 1
ATOM 760 C C . ASN A 1 96 ? 12.442 0.779 -12.574 1.00 78.94 96 ASN A C 1
ATOM 762 O O . ASN A 1 96 ? 11.626 0.574 -11.680 1.00 78.94 96 ASN A O 1
ATOM 766 N N . LEU A 1 97 ? 12.656 -0.111 -13.546 1.00 78.88 97 LEU A N 1
ATOM 767 C CA . LEU A 1 97 ? 11.906 -1.362 -13.652 1.00 78.88 97 LEU A CA 1
ATOM 768 C C . LEU A 1 97 ? 12.181 -2.314 -12.477 1.00 78.88 97 LEU A C 1
ATOM 770 O O . LEU A 1 97 ? 11.254 -2.921 -11.935 1.00 78.88 97 LEU A O 1
ATOM 774 N N . ILE A 1 98 ? 13.443 -2.440 -12.053 1.00 83.25 98 ILE A N 1
ATOM 775 C CA . ILE A 1 98 ? 13.817 -3.253 -10.883 1.00 83.25 98 ILE A CA 1
ATOM 776 C C . ILE A 1 98 ? 13.179 -2.683 -9.611 1.00 83.25 98 ILE A C 1
ATOM 778 O O . ILE A 1 98 ? 12.572 -3.428 -8.836 1.00 83.25 98 ILE A O 1
ATOM 782 N N . LYS A 1 99 ? 13.267 -1.362 -9.415 1.00 82.81 99 LYS A N 1
ATOM 783 C CA . LYS A 1 99 ? 12.626 -0.674 -8.285 1.00 82.81 99 LYS A CA 1
ATOM 784 C C . LYS A 1 99 ? 11.112 -0.875 -8.290 1.00 82.81 99 LYS A C 1
ATOM 786 O O . LYS A 1 99 ? 10.546 -1.252 -7.269 1.00 82.81 99 LYS A O 1
ATOM 791 N N . LEU A 1 100 ? 10.469 -0.713 -9.445 1.00 83.38 100 LEU A N 1
ATOM 792 C CA . LEU A 1 100 ? 9.028 -0.882 -9.609 1.00 83.38 100 LEU A CA 1
ATOM 793 C C . LEU A 1 100 ? 8.572 -2.289 -9.202 1.00 83.38 100 LEU A C 1
ATOM 795 O O . LEU A 1 100 ? 7.604 -2.437 -8.453 1.00 83.38 100 LEU A O 1
ATOM 799 N N . LYS A 1 101 ? 9.307 -3.331 -9.611 1.00 82.31 101 LYS A N 1
ATOM 800 C CA . LYS A 1 101 ? 9.045 -4.713 -9.175 1.00 82.31 101 LYS A CA 1
ATOM 801 C C . LYS A 1 101 ? 9.181 -4.868 -7.660 1.00 82.31 101 LYS A C 1
ATOM 803 O O . LYS A 1 101 ? 8.298 -5.448 -7.029 1.00 82.31 101 LYS A O 1
ATOM 808 N N . ALA A 1 102 ? 10.250 -4.334 -7.070 1.00 86.44 102 ALA A N 1
ATOM 809 C CA . ALA A 1 102 ? 10.470 -4.400 -5.626 1.00 86.44 102 ALA A CA 1
ATOM 810 C C . ALA A 1 102 ? 9.349 -3.696 -4.843 1.00 86.44 102 ALA A C 1
ATOM 812 O O . ALA A 1 102 ? 8.821 -4.249 -3.878 1.00 86.44 102 ALA A O 1
ATOM 813 N N . HIS A 1 103 ? 8.927 -2.514 -5.292 1.00 85.19 103 HIS A N 1
ATOM 814 C CA . HIS A 1 103 ? 7.794 -1.803 -4.710 1.00 85.19 103 HIS A CA 1
ATOM 815 C C . HIS A 1 103 ? 6.501 -2.592 -4.829 1.00 85.19 103 HIS A C 1
ATOM 817 O O . HIS A 1 103 ? 5.792 -2.729 -3.840 1.00 85.19 103 HIS A O 1
ATOM 823 N N . THR A 1 104 ? 6.229 -3.171 -5.994 1.00 83.12 104 THR A N 1
ATOM 824 C CA . THR A 1 104 ? 5.029 -3.984 -6.220 1.00 83.12 104 THR A CA 1
ATOM 825 C C . THR A 1 104 ? 4.954 -5.166 -5.248 1.00 83.12 104 THR A C 1
ATOM 827 O O . THR A 1 104 ? 3.899 -5.432 -4.679 1.00 83.12 104 THR A O 1
ATOM 830 N N . LEU A 1 105 ? 6.079 -5.836 -4.973 1.00 86.38 105 LEU A N 1
ATOM 831 C CA . LEU A 1 105 ? 6.139 -6.910 -3.973 1.00 86.38 105 LEU A CA 1
ATOM 832 C C . LEU A 1 105 ? 5.863 -6.406 -2.548 1.00 86.38 105 LEU A C 1
ATOM 834 O O . LEU A 1 105 ? 5.146 -7.058 -1.787 1.00 86.38 105 LEU A O 1
ATOM 838 N N . GLN A 1 106 ? 6.409 -5.244 -2.185 1.00 87.62 106 GLN A N 1
ATOM 839 C CA . GLN A 1 106 ? 6.158 -4.631 -0.878 1.00 87.62 106 GLN A CA 1
ATOM 840 C C . GLN A 1 106 ? 4.689 -4.220 -0.716 1.00 87.62 106 GLN A C 1
ATOM 842 O O . GLN A 1 106 ? 4.097 -4.499 0.326 1.00 87.62 106 GLN A O 1
ATOM 847 N N . LEU A 1 107 ? 4.094 -3.612 -1.748 1.00 85.25 107 LEU A N 1
ATOM 848 C CA . LEU A 1 107 ? 2.676 -3.249 -1.777 1.00 85.25 107 LEU A CA 1
ATOM 849 C C . LEU A 1 107 ? 1.796 -4.484 -1.575 1.00 85.25 107 LEU A C 1
ATOM 851 O O . LEU A 1 107 ? 0.955 -4.490 -0.680 1.00 85.25 107 LEU A O 1
ATOM 855 N N . ARG A 1 108 ? 2.071 -5.566 -2.310 1.00 86.69 108 ARG A N 1
ATOM 856 C CA . ARG A 1 108 ? 1.356 -6.839 -2.171 1.00 86.69 108 ARG A CA 1
ATOM 857 C C . ARG A 1 108 ? 1.413 -7.398 -0.755 1.00 86.69 108 ARG A C 1
ATOM 859 O O . ARG A 1 108 ? 0.393 -7.812 -0.211 1.00 86.69 108 ARG A O 1
ATOM 866 N N . SER A 1 109 ? 2.594 -7.397 -0.138 1.00 91.38 109 SER A N 1
ATOM 867 C CA . SER A 1 109 ? 2.747 -7.879 1.238 1.00 91.38 109 SER A CA 1
ATOM 868 C C . SER A 1 109 ? 1.929 -7.047 2.231 1.00 91.38 109 SER A C 1
ATOM 870 O O . SER A 1 109 ? 1.278 -7.605 3.116 1.00 91.38 109 SER A O 1
ATOM 872 N N . LEU A 1 110 ? 1.927 -5.720 2.081 1.00 88.06 110 LEU A N 1
ATOM 873 C CA . LEU A 1 110 ? 1.126 -4.830 2.924 1.00 88.06 110 LEU A CA 1
ATOM 874 C C . LEU A 1 110 ? -0.376 -5.041 2.701 1.00 88.06 110 LEU A C 1
ATOM 876 O O . LEU A 1 110 ? -1.123 -5.114 3.675 1.00 88.06 110 LEU A O 1
ATOM 880 N N . ASN A 1 111 ? -0.804 -5.219 1.450 1.00 87.31 111 ASN A N 1
ATOM 881 C CA . ASN A 1 111 ?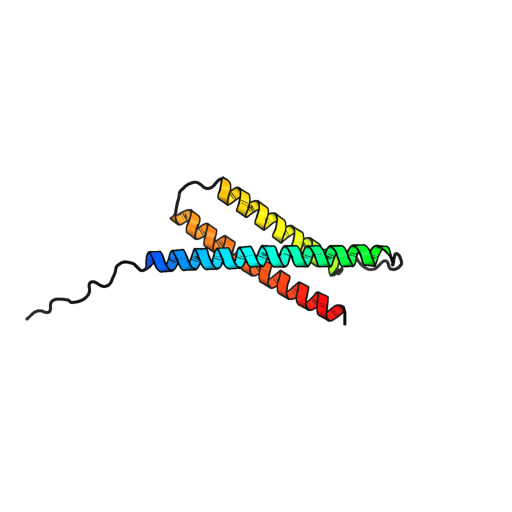 -2.188 -5.531 1.097 1.00 87.31 111 ASN A CA 1
ATOM 882 C C . ASN A 1 111 ? -2.662 -6.835 1.738 1.00 87.31 111 ASN A C 1
ATOM 884 O O . ASN A 1 111 ? -3.707 -6.857 2.383 1.00 87.31 111 ASN A O 1
ATOM 888 N N . GLN A 1 112 ? -1.871 -7.905 1.641 1.00 89.88 112 GLN A N 1
ATOM 889 C CA . GLN A 1 112 ? -2.192 -9.193 2.262 1.00 89.88 112 GLN A CA 1
ATOM 890 C C . GLN A 1 112 ? -2.296 -9.085 3.788 1.00 89.88 112 GLN A C 1
ATOM 892 O O . GLN A 1 112 ? -3.214 -9.643 4.398 1.00 89.88 112 GLN A O 1
ATOM 897 N N . GLN A 1 113 ? -1.385 -8.336 4.418 1.00 89.00 113 GLN A N 1
ATOM 898 C CA . GLN A 1 113 ? -1.445 -8.075 5.856 1.00 89.00 113 GLN A CA 1
ATOM 899 C C . GLN A 1 113 ? -2.703 -7.287 6.232 1.00 89.00 113 GLN A C 1
ATOM 901 O O . GLN A 1 113 ? -3.363 -7.634 7.213 1.00 89.00 113 GLN A O 1
ATOM 906 N N . ALA A 1 114 ? -3.059 -6.262 5.457 1.00 85.88 114 ALA A N 1
ATOM 907 C CA . ALA A 1 114 ? -4.249 -5.457 5.702 1.00 85.88 114 ALA A CA 1
ATOM 908 C C . ALA A 1 114 ? -5.524 -6.277 5.551 1.00 85.88 114 ALA A C 1
ATOM 910 O O . ALA A 1 114 ? -6.336 -6.299 6.472 1.00 85.88 114 ALA A O 1
ATOM 911 N N . GLN A 1 115 ? -5.658 -7.026 4.458 1.00 87.69 115 GLN A N 1
ATOM 912 C CA . GLN A 1 115 ? -6.798 -7.902 4.219 1.00 87.69 115 GLN A CA 1
ATOM 913 C C . GLN A 1 115 ? -6.974 -8.919 5.353 1.00 87.69 115 GLN A C 1
ATOM 915 O O . GLN A 1 115 ? -8.070 -9.063 5.892 1.00 87.69 115 GLN A O 1
ATOM 920 N N . THR A 1 116 ? -5.884 -9.572 5.770 1.00 86.25 116 THR A N 1
ATOM 921 C CA . THR A 1 116 ? -5.908 -10.545 6.873 1.00 86.25 116 THR A CA 1
ATOM 922 C C . THR A 1 116 ? -6.371 -9.894 8.174 1.00 86.25 116 THR A C 1
ATOM 924 O O . THR A 1 116 ? -7.245 -10.418 8.862 1.00 86.25 116 THR A O 1
ATOM 927 N N . ARG A 1 117 ? -5.819 -8.727 8.522 1.00 82.25 117 ARG A N 1
ATOM 928 C CA . ARG A 1 117 ? -6.167 -8.042 9.774 1.00 82.25 117 ARG A CA 1
ATOM 929 C C . ARG A 1 117 ? -7.580 -7.471 9.756 1.00 82.25 117 ARG A C 1
ATOM 931 O O . ARG A 1 117 ? -8.257 -7.549 10.774 1.00 82.25 117 ARG A O 1
ATOM 938 N N . LEU A 1 118 ? -8.041 -6.954 8.619 1.00 81.38 118 LEU A N 1
ATOM 939 C CA . LEU A 1 118 ? -9.421 -6.507 8.445 1.00 81.38 118 LEU A CA 1
ATOM 940 C C . LEU A 1 118 ? -10.397 -7.673 8.622 1.00 81.38 118 LEU A C 1
ATOM 942 O O . LEU A 1 118 ? -11.357 -7.543 9.381 1.00 81.38 118 LEU A O 1
ATOM 946 N N . LEU A 1 119 ? -10.115 -8.828 8.012 1.00 84.12 119 LEU A N 1
ATOM 947 C CA . LEU A 1 119 ? -10.928 -10.033 8.177 1.00 84.12 119 LEU A CA 1
ATOM 948 C C . LEU A 1 119 ? -11.016 -10.458 9.649 1.00 84.12 119 LEU A C 1
ATOM 950 O O . LEU A 1 119 ? -12.116 -10.601 10.177 1.00 84.12 119 LEU A O 1
ATOM 954 N N . LEU A 1 120 ? -9.873 -10.591 10.331 1.00 79.31 120 LEU A N 1
ATOM 955 C CA . LEU A 1 120 ? -9.827 -10.951 11.754 1.00 79.31 120 LEU A CA 1
ATOM 956 C C . LEU A 1 120 ? -10.572 -9.934 12.627 1.00 79.31 120 LEU A C 1
ATOM 958 O O . LEU A 1 120 ? -11.278 -10.305 13.560 1.00 79.31 120 LEU A O 1
ATOM 962 N N . SER A 1 121 ? -10.457 -8.646 12.301 1.00 71.50 121 SER A N 1
ATOM 963 C CA . SER A 1 121 ? -11.121 -7.580 13.047 1.00 71.50 121 SER A CA 1
ATOM 964 C C . SER A 1 121 ? -12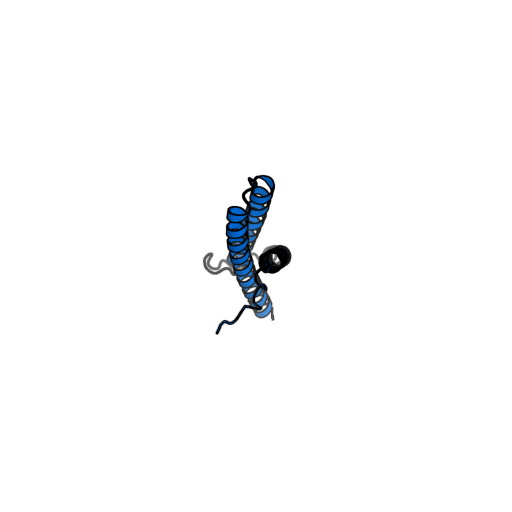.649 -7.622 12.931 1.00 71.50 121 SER A C 1
ATOM 966 O O . SER A 1 121 ? -13.321 -7.268 13.898 1.00 71.50 121 SER A O 1
ATOM 968 N N . ASN A 1 122 ? -13.181 -8.077 11.789 1.00 71.38 122 ASN A N 1
ATOM 969 C CA . ASN A 1 122 ? -14.617 -8.252 11.564 1.00 71.38 122 ASN A CA 1
ATOM 970 C C . ASN A 1 122 ? -15.150 -9.516 12.250 1.00 71.38 122 ASN A C 1
ATOM 972 O O . ASN A 1 122 ? -16.256 -9.495 12.778 1.00 71.38 122 ASN A O 1
ATOM 976 N N . LEU A 1 123 ? -14.360 -10.596 12.278 1.00 72.00 123 LEU A N 1
ATOM 977 C CA . LEU A 1 123 ? -14.735 -11.845 12.951 1.00 72.00 123 LEU A CA 1
ATOM 978 C C . LEU A 1 123 ? -14.817 -11.689 14.476 1.00 72.00 123 LEU A C 1
ATOM 980 O O . LEU A 1 123 ? -15.692 -12.281 15.089 1.00 72.00 123 LEU A O 1
ATOM 984 N N . SER A 1 124 ? -13.956 -10.869 15.089 1.00 58.53 124 SER A N 1
ATOM 985 C CA . SER A 1 124 ? -14.032 -10.561 16.529 1.00 58.53 124 SER A CA 1
ATOM 986 C C . SER A 1 124 ? -15.188 -9.631 16.929 1.00 58.53 124 SER A C 1
ATOM 988 O O . SER A 1 124 ? -15.344 -9.366 18.116 1.00 58.53 124 SER A O 1
ATOM 990 N N . ALA A 1 125 ? -15.947 -9.082 15.975 1.00 53.28 125 ALA A N 1
ATOM 991 C CA . ALA A 1 125 ? -17.067 -8.174 16.241 1.00 53.28 125 ALA A CA 1
ATOM 992 C C . ALA A 1 125 ? -18.453 -8.845 16.099 1.00 53.28 125 ALA A C 1
ATOM 994 O O . ALA A 1 125 ? -19.462 -8.154 16.236 1.00 53.28 125 ALA A O 1
ATOM 995 N N . SER A 1 126 ? -18.498 -10.150 15.791 1.00 45.28 126 SER A N 1
ATOM 996 C CA . SER A 1 126 ? -19.702 -11.006 15.829 1.00 45.28 126 SER A CA 1
ATOM 997 C C . SER A 1 126 ? -19.733 -11.834 17.106 1.00 45.28 126 SER A C 1
ATOM 999 O O . SER A 1 126 ? -20.856 -12.104 17.578 1.00 45.28 126 SER A O 1
#

pLDDT: mean 72.95, std 15.73, range [37.44, 91.38]

Sequence (126 aa):
MKSTTSTDLLSDNSGIGLEAILANWMHELTSLHQHYTHLTEQISKRTNSQCFFEGELGYIDQNPLSNLVALQIRMRTKLEQLLTEMEGSEINPDRNLIKLKAHTLQLRSLNQQAQTRLLLSNLSAS

Radius of gyration: 22.47 Å; chains: 1; bounding box: 42×43×82 Å

Secondary structure (DSSP, 8-state):
----------S--HHHHHHHHHHHHHHHHHHHHHHHHHHHHHHHHHHHHHTT-TT----TTS-HHHHHHHHHHHHHHHHHHHHHHHHT--S-HHHHHHHHHHHHHHHHHHHHHHHHHHHHHHHTT-

Foldseek 3Di:
DDDDDDDPPPDDPVVVVVVVLVVLLVVLLVLLVVLLVVLVVVLVVVVVVVVVDPDDDDDPPDPLSVVSVVLSVVSVVLVVVVVVCVVDDDPDVVVVSVVSNVSSVVSVVSSVVSVVSVVVSVVVVD